Protein AF-A0A0W0TJ72-F1 (afdb_monomer)

Foldseek 3Di:
DFDPLVLLLLQWDADPNATWGWLCSLCVQLVHDSVVLVVLCVVCVVLQPPPQKDFDDPVRCVVCCVVPPPPPPDDDPGGIIIGGLSNLVSSLVRDPDPSSVSSNVSNVVSVVVVVVVVVVVVPDPPPPPPDDDDDDDDDDDDD

Solvent-accessible surface area (backbone atoms only — not comparable to full-atom values): 8816 Å² total; per-residue (Å²): 134,79,74,55,48,66,64,53,54,76,49,54,42,77,55,96,94,34,65,26,32,41,45,62,55,52,13,58,63,44,73,49,55,44,66,58,53,52,48,54,48,72,76,40,56,88,68,55,54,94,77,17,60,42,79,53,52,70,81,68,40,61,77,47,42,83,81,70,56,88,77,67,89,75,69,77,92,64,74,62,45,28,31,23,65,68,28,49,56,45,47,50,75,71,45,79,48,72,60,30,49,56,36,46,51,33,47,53,53,41,57,49,50,55,51,50,53,54,50,53,62,68,68,48,77,83,78,74,82,88,76,87,81,82,88,72,93,83,87,81,88,78,135

Sequence (143 aa):
MNINEFVVEEKIIEIRNKHVIIDSDVAELYNVETKRINEAVGRNPEKFPTGYLIELTQEEWEPLKSQFATSIKGGKTKLPTAFTEKGLYMLATILKSQKATETTLAIIDTFTKVREISRTIKALPQTHKIHQNTRSSCKKQGT

pLDDT: mean 80.37, std 17.27, range [40.59, 96.25]

Radius of gyration: 23.34 Å; Cα contacts (8 Å, |Δi|>4): 118; chains: 1; bounding box: 52×61×76 Å

Secondary structure (DSSP, 8-state):
-PPPHHHHHTT-EEETTEEEEEHHHHHHHHTS-HHHHHHHHHH-GGGS-TTSEEEPPHHHHHHHHHHHTTS-TT--SSPPEEEEHHHHHHHHTT--SHHHHHHHHHHHHHHHHHHHHHHHHHHS-------------------

Structure (mmCIF, N/CA/C/O backbone):
data_AF-A0A0W0TJ72-F1
#
_entry.id   AF-A0A0W0TJ72-F1
#
loop_
_atom_site.group_PDB
_atom_site.id
_atom_site.type_symbol
_atom_site.label_atom_id
_atom_site.label_alt_id
_atom_site.label_comp_id
_atom_site.label_asym_id
_atom_site.label_entity_id
_atom_site.label_seq_id
_atom_site.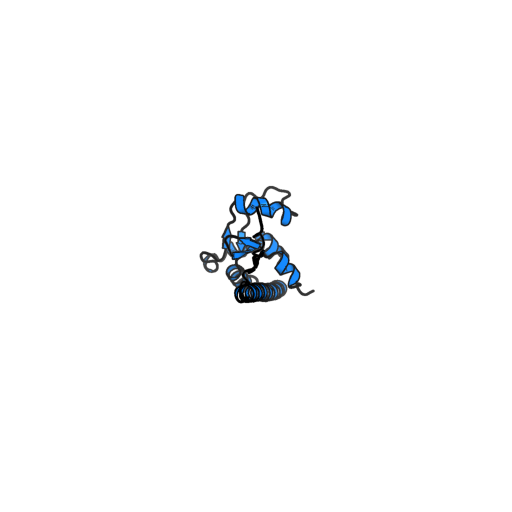pdbx_PDB_ins_code
_atom_site.Cartn_x
_atom_site.Cartn_y
_atom_site.Cartn_z
_atom_site.occupancy
_atom_site.B_iso_or_equiv
_atom_site.auth_seq_id
_atom_site.auth_comp_id
_atom_site.auth_asym_id
_atom_site.auth_atom_id
_atom_site.pdbx_PDB_model_num
ATOM 1 N N . MET A 1 1 ? -7.714 -20.290 0.882 1.00 40.59 1 MET A N 1
ATOM 2 C CA . MET A 1 1 ? -7.820 -19.527 2.144 1.00 40.59 1 MET A CA 1
ATOM 3 C C . MET A 1 1 ? -7.940 -18.065 1.748 1.00 40.59 1 MET A C 1
ATOM 5 O O . MET A 1 1 ? -6.958 -17.484 1.282 1.00 40.59 1 MET A O 1
ATOM 9 N N . ASN A 1 2 ? -9.176 -17.563 1.776 1.00 50.66 2 ASN A N 1
ATOM 10 C CA . ASN A 1 2 ? -9.527 -16.202 1.373 1.00 50.66 2 ASN A CA 1
ATOM 11 C C . ASN A 1 2 ? -8.815 -15.227 2.308 1.00 50.66 2 ASN A C 1
ATOM 13 O O . ASN A 1 2 ? -8.700 -15.489 3.504 1.00 50.66 2 ASN A O 1
ATOM 17 N N . ILE A 1 3 ? -8.270 -14.149 1.761 1.00 59.91 3 ILE A N 1
ATOM 18 C CA . ILE A 1 3 ? -7.669 -13.094 2.575 1.00 59.91 3 ILE A CA 1
ATOM 19 C C . ILE A 1 3 ? -8.803 -12.487 3.397 1.00 59.91 3 ILE A C 1
ATOM 21 O O . ILE A 1 3 ? -9.800 -12.046 2.832 1.00 59.91 3 ILE A O 1
ATOM 25 N N . ASN A 1 4 ? -8.681 -12.539 4.721 1.00 66.12 4 ASN A N 1
ATOM 26 C CA . ASN A 1 4 ? -9.666 -11.954 5.621 1.00 66.12 4 ASN A CA 1
ATOM 27 C C . ASN A 1 4 ? -9.583 -10.427 5.499 1.00 66.12 4 ASN A C 1
ATOM 29 O O . ASN A 1 4 ? -8.500 -9.870 5.668 1.00 66.12 4 ASN A O 1
ATOM 33 N N . GLU A 1 5 ? -10.706 -9.747 5.254 1.00 67.75 5 GLU A N 1
ATOM 34 C CA . GLU A 1 5 ? -10.788 -8.272 5.205 1.00 67.75 5 GLU A CA 1
ATOM 35 C C . GLU A 1 5 ? -10.178 -7.602 6.445 1.00 67.75 5 GLU A C 1
ATOM 37 O O . GLU A 1 5 ? -9.569 -6.540 6.337 1.00 67.75 5 GLU A O 1
ATOM 42 N N . PHE A 1 6 ? -10.270 -8.272 7.597 1.00 73.69 6 PHE A N 1
ATOM 43 C CA . PHE A 1 6 ? -9.659 -7.861 8.860 1.00 73.69 6 PHE A CA 1
ATOM 44 C C . PHE A 1 6 ? -8.136 -7.679 8.758 1.00 73.69 6 PHE A C 1
ATOM 46 O O . PHE A 1 6 ? -7.586 -6.712 9.268 1.00 73.69 6 PHE A O 1
ATOM 53 N N . VAL A 1 7 ? -7.451 -8.566 8.027 1.00 83.44 7 VAL A N 1
ATOM 54 C CA . VAL A 1 7 ? -5.994 -8.481 7.839 1.00 83.44 7 VAL A CA 1
ATOM 55 C C . VAL A 1 7 ? -5.633 -7.260 7.004 1.00 83.44 7 VAL A C 1
ATOM 57 O O . VAL A 1 7 ? -4.580 -6.677 7.207 1.00 83.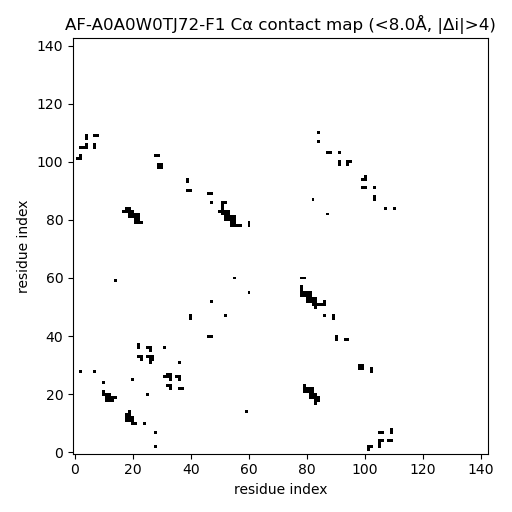44 7 VAL A O 1
ATOM 60 N N . VAL A 1 8 ? -6.488 -6.849 6.066 1.00 86.19 8 VAL A N 1
ATOM 61 C CA . VAL A 1 8 ? -6.244 -5.624 5.298 1.00 86.19 8 VAL A CA 1
ATOM 62 C C . VAL A 1 8 ? -6.427 -4.393 6.182 1.00 86.19 8 VAL A C 1
ATOM 64 O O . VAL A 1 8 ? -5.624 -3.470 6.097 1.00 86.19 8 VAL A O 1
ATOM 67 N N . GLU A 1 9 ? -7.458 -4.382 7.027 1.00 86.19 9 GLU A N 1
ATOM 68 C CA . GLU A 1 9 ? -7.776 -3.256 7.909 1.00 86.19 9 GLU A CA 1
ATOM 69 C C . GLU A 1 9 ? -6.620 -2.923 8.861 1.00 86.19 9 GLU A C 1
ATOM 71 O O . GLU A 1 9 ? -6.232 -1.762 8.957 1.00 86.19 9 GLU A O 1
ATOM 76 N N . GLU A 1 10 ? -5.986 -3.934 9.464 1.00 88.25 10 GLU A N 1
ATOM 77 C CA . GLU A 1 10 ? -4.822 -3.755 10.350 1.00 88.25 10 GLU A CA 1
ATOM 78 C C . GLU A 1 10 ? -3.590 -3.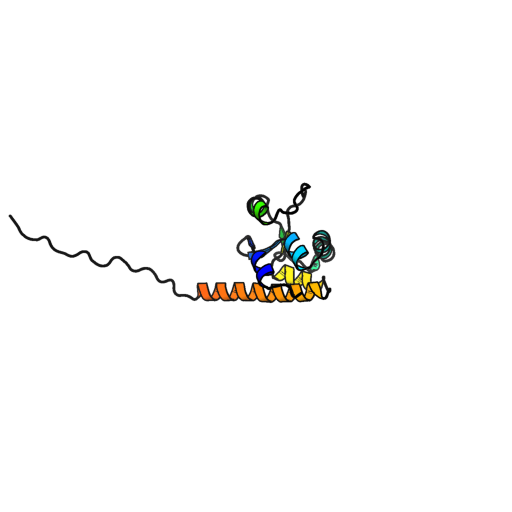157 9.649 1.00 88.25 10 GLU A C 1
ATOM 80 O O . GLU A 1 10 ? -2.699 -2.616 10.302 1.00 88.25 10 GLU A O 1
ATOM 85 N N . LYS A 1 11 ? -3.520 -3.253 8.316 1.00 89.81 11 LYS A N 1
ATOM 86 C CA . LYS A 1 11 ? -2.410 -2.725 7.509 1.00 89.81 11 LYS A CA 1
ATOM 87 C C . LYS A 1 11 ? -2.678 -1.324 6.963 1.00 89.81 11 LYS A C 1
ATOM 89 O O . LYS A 1 11 ? -1.792 -0.735 6.340 1.00 89.81 11 LYS A O 1
ATOM 94 N N . ILE A 1 12 ? -3.886 -0.793 7.154 1.00 90.94 12 ILE A N 1
ATOM 95 C CA . ILE A 1 12 ? -4.226 0.570 6.751 1.00 90.94 12 ILE A CA 1
ATOM 96 C C . ILE A 1 12 ? -3.710 1.541 7.809 1.00 90.94 12 ILE A C 1
ATOM 98 O O . ILE A 1 12 ? -4.058 1.462 8.983 1.00 90.94 12 ILE A O 1
ATOM 102 N N . ILE A 1 13 ? -2.929 2.519 7.361 1.00 91.31 13 ILE A N 1
ATOM 103 C CA . ILE A 1 13 ? -2.449 3.625 8.188 1.00 91.31 13 ILE A CA 1
ATOM 104 C C . ILE A 1 13 ? -2.844 4.964 7.576 1.00 91.31 13 ILE A C 1
ATOM 106 O O . ILE A 1 13 ? -3.083 5.075 6.370 1.00 91.31 13 ILE A O 1
ATOM 110 N N . GLU A 1 14 ? -2.895 6.001 8.405 1.00 91.06 14 GLU A N 1
ATOM 111 C CA . GLU A 1 14 ? -3.170 7.362 7.959 1.00 91.06 14 GLU A CA 1
ATOM 112 C C . GLU A 1 14 ? -1.869 8.162 7.836 1.00 91.06 14 GLU A C 1
ATOM 114 O O . GLU A 1 14 ? -1.172 8.405 8.818 1.00 91.06 14 GLU A O 1
ATOM 119 N N . ILE A 1 15 ? -1.544 8.592 6.615 1.00 90.94 15 ILE A N 1
ATOM 120 C CA . ILE A 1 15 ? -0.394 9.454 6.320 1.00 90.94 15 ILE A CA 1
ATOM 121 C C . ILE A 1 15 ? -0.888 10.657 5.528 1.00 90.94 15 ILE A C 1
ATOM 123 O O . ILE A 1 15 ? -1.506 10.507 4.472 1.00 90.94 15 ILE A O 1
ATOM 127 N N . ARG A 1 16 ? -0.611 11.868 6.028 1.00 91.12 16 ARG A N 1
ATOM 128 C CA . ARG A 1 16 ? -1.028 13.137 5.399 1.00 91.12 16 ARG A CA 1
ATOM 129 C C . ARG A 1 16 ? -2.526 13.149 5.045 1.00 91.12 16 ARG A C 1
ATOM 131 O O . ARG A 1 16 ? -2.903 13.514 3.929 1.00 91.12 16 ARG A O 1
ATOM 138 N N . ASN A 1 17 ? -3.370 12.717 5.986 1.00 89.25 17 ASN A N 1
ATOM 139 C CA . ASN A 1 17 ? -4.829 12.595 5.851 1.00 89.25 17 ASN A CA 1
ATOM 140 C C . ASN A 1 17 ? -5.288 11.640 4.732 1.00 89.25 17 ASN A C 1
ATOM 142 O O . ASN A 1 17 ? -6.359 11.814 4.139 1.00 89.25 17 ASN A O 1
ATOM 146 N N . LYS A 1 18 ? -4.460 10.650 4.387 1.00 91.00 18 LYS A N 1
ATOM 147 C CA . LYS A 1 18 ? -4.777 9.611 3.407 1.00 91.00 18 LYS A CA 1
ATOM 148 C C . LYS A 1 18 ? -4.584 8.241 4.034 1.00 91.00 18 LYS A C 1
ATOM 150 O O . LYS A 1 18 ? -3.531 7.961 4.596 1.00 91.00 18 LYS A O 1
ATOM 155 N N . HIS A 1 19 ? -5.582 7.385 3.854 1.00 93.00 19 HIS A N 1
ATOM 156 C CA . HIS A 1 19 ? -5.466 5.960 4.133 1.00 93.00 19 HIS A CA 1
ATOM 157 C C . HIS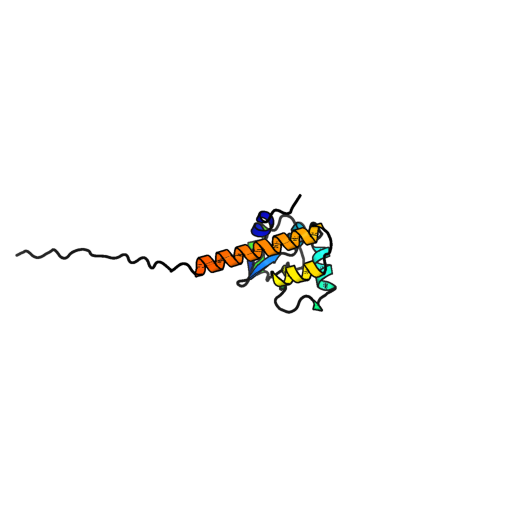 A 1 19 ? -4.539 5.326 3.095 1.00 93.00 19 HIS A C 1
ATOM 159 O O . HIS A 1 19 ? -4.762 5.468 1.884 1.00 93.00 19 HIS A O 1
ATOM 165 N N . VAL A 1 20 ? -3.488 4.667 3.568 1.00 93.94 20 VAL A N 1
ATOM 166 C CA . VAL A 1 20 ? -2.455 4.049 2.738 1.00 93.94 20 VAL A CA 1
ATOM 167 C C . VAL A 1 20 ? -2.000 2.715 3.325 1.00 93.94 20 VAL A C 1
ATOM 169 O O . VAL A 1 20 ? -2.216 2.451 4.504 1.00 93.94 20 VAL A O 1
ATOM 172 N N . ILE A 1 21 ? -1.358 1.888 2.498 1.00 93.62 21 ILE A N 1
ATOM 173 C CA . ILE A 1 21 ? -0.714 0.631 2.909 1.00 93.62 21 ILE A CA 1
ATOM 174 C C . ILE A 1 21 ? 0.760 0.667 2.487 1.00 93.62 21 ILE A C 1
ATOM 176 O O . ILE A 1 21 ? 1.073 1.080 1.368 1.00 93.62 21 ILE A O 1
ATOM 180 N N . ILE A 1 22 ? 1.673 0.245 3.362 1.00 93.12 22 ILE A N 1
ATOM 181 C CA . ILE A 1 22 ? 3.117 0.207 3.085 1.00 93.12 22 ILE A CA 1
ATOM 182 C C . ILE A 1 22 ? 3.466 -0.888 2.065 1.00 93.12 22 ILE A C 1
ATOM 184 O O . ILE A 1 22 ? 2.860 -1.956 2.062 1.00 93.12 22 ILE A O 1
ATOM 188 N N . ASP A 1 23 ? 4.477 -0.659 1.222 1.00 91.81 23 ASP A N 1
ATOM 189 C CA . ASP A 1 23 ? 4.963 -1.610 0.211 1.00 91.81 23 ASP A CA 1
ATOM 190 C C . ASP A 1 23 ? 5.225 -3.028 0.750 1.00 91.81 23 ASP A C 1
ATOM 192 O O . ASP A 1 23 ? 4.906 -4.010 0.076 1.00 91.81 23 ASP A O 1
ATOM 196 N N . SER A 1 24 ? 5.765 -3.156 1.963 1.00 88.94 24 SER A N 1
ATOM 197 C CA . SER A 1 24 ? 5.967 -4.443 2.632 1.00 88.94 24 SER A CA 1
ATOM 198 C C . SER A 1 24 ? 4.663 -5.156 2.968 1.00 88.94 24 SER A C 1
ATOM 200 O O . SER A 1 24 ? 4.567 -6.356 2.728 1.00 88.94 24 SER A O 1
ATOM 202 N N . ASP A 1 25 ? 3.660 -4.434 3.461 1.00 91.06 25 ASP A N 1
ATOM 203 C CA . ASP A 1 25 ? 2.364 -5.018 3.806 1.00 91.06 25 ASP A CA 1
ATOM 204 C C . ASP A 1 25 ? 1.561 -5.354 2.549 1.00 91.06 25 ASP A C 1
ATOM 206 O O . ASP A 1 25 ? 0.941 -6.409 2.471 1.00 91.06 25 ASP A O 1
ATOM 210 N N . VAL A 1 26 ? 1.638 -4.520 1.504 1.00 91.62 26 VAL A N 1
ATOM 211 C CA . VAL A 1 26 ? 1.082 -4.862 0.186 1.00 91.62 26 VAL A CA 1
ATOM 212 C C . VAL A 1 26 ? 1.709 -6.157 -0.329 1.00 91.62 26 VAL A C 1
ATOM 214 O O . VAL A 1 26 ? 1.004 -7.035 -0.819 1.00 91.62 26 VAL A O 1
ATOM 217 N N . ALA A 1 27 ? 3.025 -6.309 -0.206 1.00 90.75 27 ALA A N 1
ATOM 218 C CA . ALA A 1 27 ? 3.714 -7.518 -0.636 1.00 90.75 27 ALA A CA 1
ATOM 219 C C . ALA A 1 27 ? 3.250 -8.760 0.147 1.00 90.75 27 ALA A C 1
ATOM 221 O O . ALA A 1 27 ? 2.954 -9.789 -0.464 1.00 90.75 27 ALA A O 1
ATOM 222 N N . GLU A 1 28 ? 3.102 -8.638 1.469 1.00 89.69 28 GLU A N 1
ATOM 223 C CA . GLU A 1 28 ? 2.558 -9.684 2.342 1.00 89.69 28 GLU A CA 1
ATOM 224 C C . GLU A 1 28 ? 1.129 -10.077 1.929 1.00 89.69 28 GLU A C 1
ATOM 226 O O . GLU A 1 28 ? 0.851 -11.253 1.687 1.00 89.69 28 GLU A O 1
ATOM 231 N N . LEU A 1 29 ? 0.244 -9.093 1.741 1.00 89.69 29 LEU A N 1
ATOM 232 C CA . LEU A 1 29 ? -1.148 -9.301 1.334 1.00 89.69 29 LEU A CA 1
ATOM 233 C C . LEU A 1 29 ? -1.269 -9.993 -0.035 1.00 89.69 29 LEU A C 1
ATOM 235 O O . LEU A 1 29 ? -2.174 -10.802 -0.257 1.00 89.69 29 LEU A O 1
ATOM 239 N N . TYR A 1 30 ? -0.366 -9.683 -0.967 1.00 89.69 30 TYR A N 1
ATOM 240 C CA . TYR A 1 30 ? -0.315 -10.294 -2.300 1.00 89.69 30 TYR A CA 1
ATOM 241 C C . TYR A 1 30 ? 0.472 -11.616 -2.321 1.00 89.69 30 TYR A C 1
ATOM 243 O O . TYR A 1 30 ? 0.494 -12.290 -3.354 1.00 89.69 30 TYR A O 1
ATOM 251 N N . ASN A 1 31 ? 1.088 -12.004 -1.199 1.00 89.75 31 ASN A N 1
ATOM 252 C CA . ASN A 1 31 ? 1.989 -13.148 -1.070 1.00 89.75 31 ASN A CA 1
ATOM 253 C C . ASN A 1 31 ? 3.127 -13.125 -2.111 1.00 89.75 31 ASN A C 1
ATOM 255 O O . ASN A 1 31 ? 3.383 -14.106 -2.814 1.00 89.75 31 ASN A O 1
ATOM 259 N N . VAL A 1 32 ? 3.782 -11.971 -2.238 1.00 89.94 32 VAL A N 1
ATOM 260 C CA . VAL A 1 32 ? 4.935 -11.739 -3.118 1.00 89.94 32 VAL A CA 1
ATOM 261 C C . VAL A 1 32 ? 6.035 -11.002 -2.361 1.00 89.94 32 VAL A C 1
ATOM 263 O O . VAL A 1 32 ? 5.817 -10.451 -1.289 1.00 89.94 32 VAL A O 1
ATOM 266 N N . GLU A 1 33 ? 7.238 -10.948 -2.924 1.00 90.31 33 GLU A N 1
ATOM 267 C CA . GLU A 1 33 ? 8.311 -10.140 -2.345 1.00 90.31 33 GLU A CA 1
ATOM 268 C C . GLU A 1 33 ? 8.062 -8.638 -2.546 1.00 90.31 33 GLU A C 1
ATOM 270 O O . GLU A 1 33 ? 7.624 -8.207 -3.616 1.00 90.31 33 GLU A O 1
ATOM 275 N N . THR A 1 34 ? 8.460 -7.805 -1.577 1.00 90.38 34 THR A N 1
ATOM 276 C CA . THR A 1 34 ? 8.411 -6.333 -1.705 1.00 90.38 34 THR A CA 1
ATOM 277 C C . THR A 1 34 ? 9.169 -5.838 -2.936 1.00 90.38 34 THR A C 1
ATOM 279 O O . THR A 1 34 ? 8.735 -4.911 -3.619 1.00 90.38 34 THR A O 1
ATOM 282 N N . LYS A 1 35 ? 10.267 -6.514 -3.296 1.00 89.69 35 LYS A N 1
ATOM 283 C CA . LYS A 1 35 ? 11.003 -6.245 -4.535 1.00 89.69 35 LYS A CA 1
ATOM 284 C C . LYS A 1 35 ? 10.103 -6.366 -5.769 1.00 89.69 35 LYS A C 1
ATOM 286 O O . LYS A 1 35 ? 10.177 -5.517 -6.651 1.00 89.69 35 LYS A O 1
ATOM 291 N N . ARG A 1 36 ? 9.215 -7.365 -5.822 1.00 91.69 36 ARG A N 1
ATOM 292 C CA . ARG A 1 36 ? 8.309 -7.581 -6.958 1.00 91.69 36 ARG A CA 1
ATOM 293 C C . ARG A 1 36 ? 7.293 -6.451 -7.112 1.00 91.69 36 ARG A C 1
ATOM 295 O O . ARG A 1 36 ? 6.990 -6.084 -8.250 1.00 91.69 36 ARG A O 1
ATOM 302 N N . ILE A 1 37 ? 6.809 -5.906 -5.993 1.00 93.25 37 ILE A N 1
ATOM 303 C CA . ILE A 1 37 ? 5.942 -4.719 -5.956 1.00 93.25 37 ILE A CA 1
ATOM 304 C C . ILE A 1 37 ? 6.694 -3.506 -6.513 1.00 93.25 37 ILE A C 1
ATOM 306 O O . ILE A 1 37 ? 6.230 -2.866 -7.456 1.00 93.25 37 ILE A O 1
ATOM 310 N N . ASN A 1 38 ? 7.898 -3.247 -6.003 1.00 92.19 38 ASN A N 1
ATOM 311 C CA . ASN A 1 38 ? 8.713 -2.104 -6.418 1.00 92.19 38 ASN A CA 1
ATOM 312 C C . ASN A 1 38 ? 9.142 -2.193 -7.892 1.00 92.19 38 ASN A C 1
ATOM 314 O O . ASN A 1 38 ? 9.131 -1.190 -8.601 1.00 92.19 38 ASN A O 1
ATOM 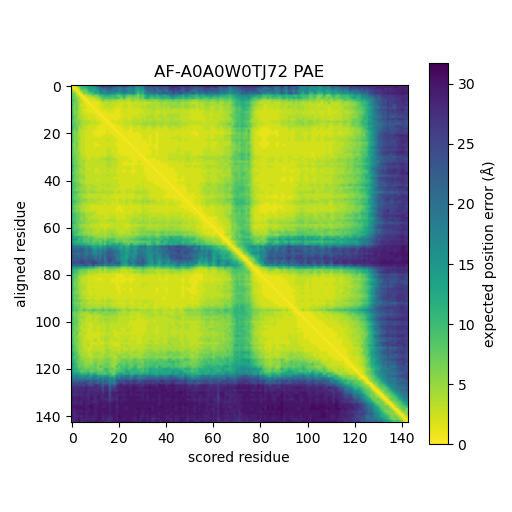318 N N . GLU A 1 39 ? 9.437 -3.392 -8.397 1.00 94.00 39 GLU A N 1
ATOM 319 C CA . GLU A 1 39 ? 9.669 -3.621 -9.825 1.00 94.00 39 GLU A CA 1
ATOM 320 C C . GLU A 1 39 ? 8.422 -3.364 -10.678 1.00 94.00 39 GLU A C 1
ATOM 322 O O . GLU A 1 39 ? 8.539 -2.850 -11.789 1.00 94.00 39 GLU A O 1
ATOM 327 N N . ALA A 1 40 ? 7.231 -3.747 -10.204 1.00 94.75 40 ALA A N 1
ATOM 328 C CA . ALA A 1 40 ? 5.986 -3.495 -10.925 1.00 94.75 40 ALA A CA 1
ATOM 329 C C . ALA A 1 40 ? 5.732 -1.989 -11.070 1.00 94.75 40 ALA A C 1
ATOM 331 O O . ALA A 1 40 ? 5.399 -1.536 -12.163 1.00 94.75 40 ALA A O 1
ATOM 332 N N . VAL A 1 41 ? 5.970 -1.221 -10.005 1.00 94.94 41 VAL A N 1
ATOM 333 C CA . VAL A 1 41 ? 5.907 0.245 -10.030 1.00 94.94 41 VAL A CA 1
ATOM 334 C C . VAL A 1 41 ? 6.967 0.827 -10.963 1.00 94.94 41 VAL A C 1
ATOM 336 O O . VAL A 1 41 ? 6.636 1.582 -11.873 1.00 94.94 41 VAL A O 1
ATOM 339 N N . GLY A 1 42 ? 8.232 0.436 -10.790 1.00 94.25 42 GLY A N 1
ATOM 340 C CA . GLY A 1 42 ? 9.349 0.987 -11.559 1.00 94.25 42 GLY A CA 1
ATOM 341 C C . GLY A 1 42 ? 9.283 0.694 -13.061 1.00 94.25 42 GLY A C 1
ATOM 342 O O . GLY A 1 42 ? 9.768 1.492 -13.854 1.00 94.25 42 GLY A O 1
ATOM 343 N N . ARG A 1 43 ? 8.662 -0.423 -13.467 1.00 96.25 43 ARG A N 1
ATOM 344 C CA . ARG A 1 43 ? 8.445 -0.767 -14.884 1.00 96.25 43 ARG A CA 1
ATOM 345 C C . ARG A 1 43 ? 7.246 -0.058 -15.522 1.00 96.25 43 ARG A C 1
ATOM 347 O O . ARG A 1 43 ? 7.138 -0.105 -16.740 1.00 96.25 43 ARG A O 1
ATOM 354 N N . ASN A 1 44 ? 6.346 0.530 -14.732 1.00 96.00 44 ASN A N 1
ATOM 355 C CA . ASN A 1 44 ? 5.107 1.142 -15.227 1.00 96.00 44 ASN A CA 1
ATOM 356 C C . ASN A 1 44 ? 4.881 2.540 -14.610 1.00 96.00 44 ASN A C 1
ATOM 358 O O . ASN A 1 44 ? 3.822 2.773 -14.019 1.00 96.00 44 ASN A O 1
ATOM 362 N N . PRO A 1 45 ? 5.854 3.470 -14.664 1.00 94.88 45 PRO A N 1
ATOM 363 C CA . PRO A 1 45 ? 5.733 4.777 -14.012 1.00 94.88 45 PRO A CA 1
ATOM 364 C C . PRO A 1 45 ? 4.526 5.591 -14.511 1.00 94.88 45 PRO A C 1
ATOM 366 O O . PRO A 1 45 ? 3.905 6.312 -13.735 1.00 94.88 45 PRO A O 1
ATOM 369 N N . GLU A 1 46 ? 4.131 5.429 -15.775 1.00 95.56 46 GLU A N 1
ATOM 370 C CA . GLU A 1 46 ? 2.974 6.087 -16.390 1.00 95.56 46 GLU A CA 1
ATOM 371 C C . GLU A 1 46 ? 1.637 5.726 -15.725 1.00 95.56 46 GLU A C 1
ATOM 373 O O . GLU A 1 46 ? 0.677 6.494 -15.795 1.00 95.56 46 GLU A O 1
ATOM 378 N N . LYS A 1 47 ? 1.574 4.576 -15.041 1.00 94.62 47 LYS A N 1
ATOM 379 C CA . LYS A 1 47 ? 0.395 4.125 -14.291 1.00 94.62 47 LYS A CA 1
ATOM 380 C C . LYS A 1 47 ? 0.299 4.723 -12.892 1.00 94.62 47 LYS A C 1
ATOM 382 O O . LYS A 1 47 ? -0.754 4.603 -12.273 1.00 94.62 47 LYS A O 1
ATOM 387 N N . PHE A 1 48 ? 1.355 5.358 -12.385 1.00 96.19 48 PHE A N 1
ATOM 388 C CA . PHE A 1 48 ? 1.404 5.909 -11.029 1.00 96.19 48 PHE A CA 1
ATOM 389 C C . PHE A 1 48 ? 1.637 7.424 -11.065 1.00 96.19 48 PHE A C 1
ATOM 391 O O . PHE A 1 48 ? 2.718 7.894 -10.705 1.00 96.19 48 PHE A O 1
ATOM 398 N N . PRO A 1 49 ? 0.634 8.219 -11.481 1.00 95.38 49 PRO A N 1
ATOM 399 C CA . PRO A 1 49 ? 0.757 9.669 -11.459 1.00 95.38 49 PRO A CA 1
ATOM 400 C C . PRO A 1 49 ? 0.817 10.203 -10.019 1.00 95.38 49 PRO A C 1
ATOM 402 O O . PRO A 1 49 ? 0.572 9.492 -9.036 1.00 95.38 49 PRO A O 1
ATOM 405 N N . THR A 1 50 ? 1.122 11.494 -9.888 1.00 93.62 50 THR A N 1
ATOM 406 C CA . THR A 1 50 ? 1.278 12.166 -8.594 1.00 93.62 50 THR A CA 1
ATOM 407 C C . THR A 1 50 ? 0.108 11.887 -7.650 1.00 93.62 50 THR A C 1
ATOM 409 O O . THR A 1 50 ? -1.063 12.059 -7.991 1.00 93.62 50 THR A O 1
ATOM 412 N N . GLY A 1 51 ? 0.437 11.473 -6.426 1.00 93.06 51 GLY A N 1
ATOM 413 C CA . GLY A 1 51 ? -0.532 11.203 -5.368 1.00 93.06 51 GLY A CA 1
ATOM 414 C C . GLY A 1 51 ? -1.057 9.769 -5.305 1.00 93.06 51 GLY A C 1
ATOM 415 O O . GLY A 1 51 ? -1.868 9.504 -4.421 1.00 93.06 51 GLY A O 1
ATOM 416 N N . TYR A 1 52 ? -0.608 8.865 -6.183 1.00 95.56 52 TYR A N 1
ATOM 417 C CA . TYR A 1 52 ? -0.915 7.428 -6.108 1.00 95.56 52 TYR A CA 1
ATOM 418 C C . TYR A 1 52 ? 0.004 6.708 -5.122 1.00 95.56 52 TYR A C 1
ATOM 420 O O . TYR A 1 52 ? -0.434 5.821 -4.387 1.00 95.56 52 TYR A O 1
ATOM 428 N N . LEU A 1 53 ? 1.258 7.145 -5.093 1.00 95.25 53 LEU A N 1
ATOM 429 C CA . LEU A 1 53 ? 2.300 6.691 -4.191 1.00 95.25 53 LEU A CA 1
ATOM 430 C C . LEU A 1 53 ? 2.725 7.859 -3.306 1.00 95.25 53 LEU A C 1
ATOM 432 O O . LEU A 1 53 ? 2.686 9.019 -3.730 1.00 95.25 53 LEU A O 1
ATOM 436 N N . ILE A 1 54 ? 3.117 7.546 -2.080 1.00 94.19 54 ILE A N 1
ATOM 437 C CA . ILE A 1 54 ? 3.671 8.497 -1.124 1.00 94.19 54 ILE A CA 1
ATOM 438 C C . ILE A 1 54 ? 4.999 7.926 -0.652 1.00 94.19 54 ILE A C 1
ATOM 440 O O . ILE A 1 54 ? 5.040 6.864 -0.036 1.00 94.19 54 ILE A O 1
ATOM 444 N N . GLU A 1 55 ? 6.088 8.626 -0.946 1.00 90.88 55 GLU A N 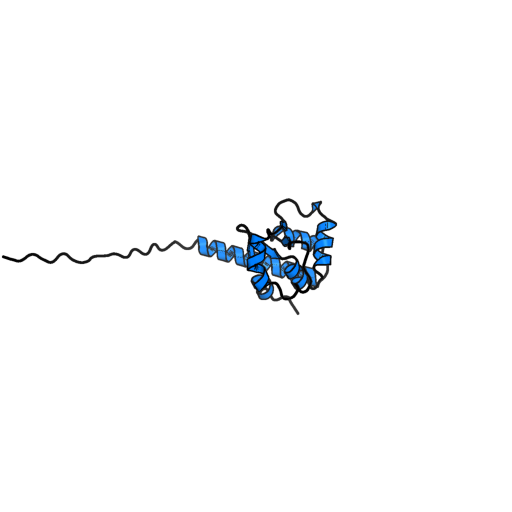1
ATOM 445 C CA . GLU A 1 55 ? 7.360 8.347 -0.290 1.00 90.88 55 GLU A CA 1
ATOM 446 C C . GLU A 1 55 ? 7.318 8.954 1.114 1.00 90.88 55 GLU A C 1
ATOM 448 O O . GLU A 1 55 ? 7.053 10.150 1.291 1.00 90.88 55 GLU A O 1
ATOM 453 N N . LEU A 1 56 ? 7.518 8.092 2.107 1.00 89.00 56 LEU A N 1
ATOM 454 C CA . LEU A 1 56 ? 7.554 8.463 3.514 1.00 89.00 56 LEU A CA 1
ATOM 455 C C . LEU A 1 56 ? 8.806 9.271 3.825 1.00 89.00 56 LEU A C 1
ATOM 457 O O . LEU A 1 56 ? 9.886 8.953 3.326 1.00 89.00 56 LEU A O 1
ATOM 461 N N . THR A 1 57 ? 8.681 10.276 4.690 1.00 89.25 57 THR A N 1
ATOM 462 C CA . THR A 1 57 ? 9.849 10.901 5.318 1.00 89.25 57 THR A CA 1
ATOM 463 C C . THR A 1 57 ? 10.366 10.034 6.463 1.00 89.25 57 THR A C 1
ATOM 465 O O . THR A 1 57 ? 9.680 9.137 6.960 1.00 89.25 57 THR A O 1
ATOM 468 N N . GLN A 1 58 ? 11.592 10.302 6.913 1.00 84.94 58 GLN A N 1
ATOM 469 C CA . GLN A 1 58 ? 12.131 9.616 8.084 1.00 84.94 58 GLN A CA 1
ATOM 470 C C . GLN A 1 58 ? 11.262 9.867 9.325 1.00 84.94 58 GLN A C 1
ATOM 472 O O . GLN A 1 58 ? 10.972 8.926 10.053 1.00 84.94 58 GLN A O 1
ATOM 477 N N . GLU A 1 59 ? 10.786 11.097 9.517 1.00 86.56 59 GLU A N 1
ATOM 478 C CA . GLU A 1 59 ? 9.905 11.476 10.630 1.00 86.56 59 GLU A CA 1
ATOM 479 C C . GLU A 1 59 ? 8.570 10.723 10.610 1.00 86.56 59 GLU A C 1
ATOM 481 O O . GLU A 1 59 ? 8.090 10.302 11.658 1.00 86.56 59 GLU A O 1
ATOM 486 N N . GLU A 1 60 ? 7.991 10.506 9.424 1.00 88.06 60 GLU A N 1
ATOM 487 C CA . GLU A 1 60 ? 6.768 9.710 9.270 1.00 88.06 60 GLU A CA 1
ATOM 488 C C . GLU A 1 60 ? 7.036 8.212 9.498 1.00 88.06 60 GLU A C 1
ATOM 490 O O . GLU A 1 60 ? 6.160 7.490 9.967 1.00 88.06 60 GLU A O 1
ATOM 495 N N . TRP A 1 61 ? 8.245 7.732 9.188 1.00 85.62 61 TRP A N 1
ATOM 496 C CA . TRP A 1 61 ? 8.598 6.315 9.277 1.00 85.62 61 TRP A CA 1
ATOM 497 C C . TRP A 1 61 ? 9.060 5.858 10.666 1.00 85.62 61 TRP A C 1
ATOM 499 O O . TRP A 1 61 ? 8.718 4.750 11.077 1.00 85.62 61 TRP A O 1
ATOM 509 N N . GLU A 1 62 ? 9.822 6.671 11.406 1.00 82.75 62 GLU A N 1
ATOM 510 C CA . GLU A 1 62 ? 10.323 6.308 12.743 1.00 82.75 62 GLU A CA 1
ATOM 511 C C . GLU A 1 62 ? 9.242 5.761 13.699 1.00 82.75 62 GLU A C 1
ATOM 513 O O . GLU A 1 62 ? 9.465 4.685 14.261 1.00 82.75 62 GLU A O 1
ATOM 518 N N . PRO A 1 63 ? 8.065 6.399 13.875 1.00 82.25 63 PRO A N 1
ATOM 519 C CA . PRO A 1 63 ? 7.038 5.877 14.779 1.00 82.25 63 PRO A CA 1
ATOM 520 C C . PRO A 1 63 ? 6.393 4.579 14.271 1.00 82.25 63 PRO A C 1
ATOM 522 O O . PRO A 1 63 ? 5.913 3.780 15.071 1.00 82.25 63 PRO A O 1
ATOM 525 N N . LEU A 1 64 ? 6.399 4.348 12.954 1.00 79.06 64 LEU A N 1
ATOM 526 C CA . LEU A 1 64 ? 5.808 3.168 12.322 1.00 79.06 64 LEU A CA 1
ATOM 527 C C . LEU A 1 64 ? 6.744 1.952 12.394 1.00 79.06 64 LEU A C 1
ATOM 529 O O . LEU A 1 64 ? 6.278 0.812 12.403 1.00 79.06 64 LEU A O 1
ATOM 533 N N . LYS A 1 65 ? 8.064 2.154 12.513 1.00 71.69 65 LYS A N 1
ATOM 534 C CA . LYS A 1 65 ? 9.036 1.048 12.568 1.00 71.69 65 LYS A CA 1
ATOM 535 C C . LYS A 1 65 ? 8.684 0.002 13.622 1.00 71.69 65 LYS A C 1
ATOM 537 O O . LYS A 1 65 ? 8.788 -1.179 13.331 1.00 71.69 65 LYS A O 1
ATOM 542 N N . SER A 1 66 ? 8.263 0.393 14.822 1.00 68.25 66 SER A N 1
ATOM 543 C CA . SER A 1 66 ? 7.968 -0.567 15.899 1.00 68.25 66 SER A CA 1
ATOM 544 C C . SER A 1 66 ? 6.779 -1.486 15.593 1.00 68.25 66 SER A C 1
ATOM 546 O O . SER A 1 66 ? 6.730 -2.595 16.118 1.00 68.25 66 SER A O 1
ATOM 548 N N . GLN A 1 67 ? 5.858 -1.052 14.729 1.00 67.19 67 GLN A N 1
ATOM 549 C CA . GLN A 1 67 ? 4.649 -1.794 14.362 1.00 67.19 67 GLN A CA 1
ATOM 550 C C . GLN A 1 67 ? 4.874 -2.715 13.157 1.00 67.19 67 GLN A C 1
ATOM 552 O O . GLN A 1 67 ? 4.329 -3.812 13.112 1.00 67.19 67 GLN A O 1
ATOM 557 N N . PHE A 1 68 ? 5.720 -2.303 12.208 1.00 66.38 68 PHE A N 1
ATOM 558 C CA . PHE A 1 68 ? 5.899 -3.012 10.932 1.00 66.38 68 PHE A CA 1
ATOM 559 C C . PHE A 1 68 ? 7.275 -3.696 10.786 1.00 66.38 68 PHE A C 1
ATOM 561 O O . PHE A 1 68 ? 7.514 -4.437 9.830 1.00 66.38 68 PHE A O 1
ATOM 568 N N . ALA A 1 69 ? 8.216 -3.491 11.719 1.00 53.16 69 ALA A N 1
ATOM 569 C CA . ALA A 1 69 ? 9.564 -4.061 11.647 1.00 53.16 69 ALA A CA 1
ATOM 570 C C . ALA A 1 69 ? 9.679 -5.446 12.302 1.00 53.16 69 ALA A C 1
ATOM 572 O O . ALA A 1 69 ? 10.361 -5.617 13.309 1.00 53.16 69 ALA A O 1
ATOM 573 N N . THR A 1 70 ? 9.137 -6.481 11.663 1.00 46.88 70 THR A N 1
ATOM 574 C CA . THR A 1 70 ? 9.655 -7.853 11.859 1.00 46.88 70 THR A CA 1
ATOM 575 C C . THR A 1 70 ? 10.787 -8.180 10.868 1.00 46.88 70 THR A C 1
ATOM 577 O O . THR A 1 70 ? 11.519 -9.148 11.057 1.00 46.88 70 THR A O 1
ATOM 580 N N . SER A 1 71 ? 11.012 -7.340 9.845 1.00 46.94 71 SER A N 1
ATOM 581 C CA . SER A 1 71 ? 12.015 -7.570 8.788 1.00 46.94 71 SER A CA 1
ATOM 582 C C . SER A 1 71 ? 12.870 -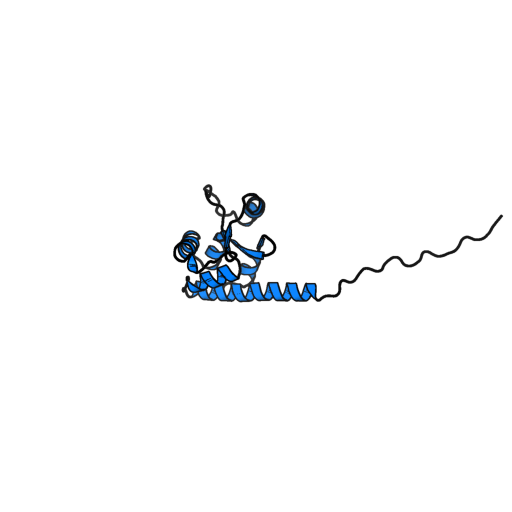6.331 8.468 1.00 46.94 71 SER A C 1
ATOM 584 O O . SER A 1 71 ? 13.011 -5.905 7.322 1.00 46.94 71 SER A O 1
ATOM 586 N N . ILE A 1 72 ? 13.458 -5.717 9.501 1.00 50.22 72 ILE A N 1
ATOM 587 C CA . ILE A 1 72 ? 14.555 -4.738 9.342 1.00 50.22 72 ILE A CA 1
ATOM 588 C C . ILE A 1 72 ? 15.824 -5.277 10.02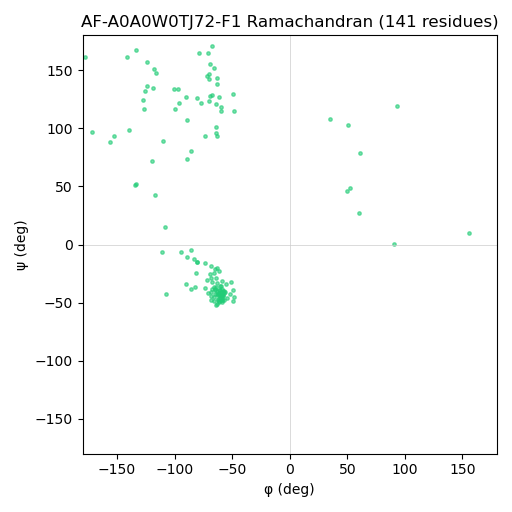0 1.00 50.22 72 ILE A C 1
ATOM 590 O O . ILE A 1 72 ? 16.548 -4.571 10.711 1.00 50.22 72 ILE A O 1
ATOM 594 N N . LYS A 1 73 ? 16.122 -6.566 9.835 1.00 42.22 73 LYS A N 1
ATOM 595 C CA . LYS A 1 73 ? 17.464 -7.104 10.094 1.00 42.22 73 LYS A CA 1
ATOM 596 C C . LYS A 1 73 ? 18.297 -6.896 8.829 1.00 42.22 73 LYS A C 1
ATOM 598 O O . LYS A 1 73 ? 18.396 -7.801 8.013 1.00 42.22 73 LYS A O 1
ATOM 603 N N . GLY A 1 74 ? 18.819 -5.685 8.620 1.00 49.25 74 GLY A N 1
ATOM 604 C CA . GLY A 1 74 ? 19.722 -5.447 7.483 1.00 49.25 74 GLY A CA 1
ATOM 605 C C . GLY A 1 74 ? 19.841 -4.029 6.932 1.00 49.25 74 GLY A C 1
ATOM 606 O O . GLY A 1 74 ? 20.442 -3.882 5.879 1.00 49.25 74 GLY A O 1
ATOM 607 N N . GLY A 1 75 ? 19.292 -3.000 7.592 1.00 51.31 75 GLY A N 1
ATOM 608 C CA . GLY A 1 75 ? 19.502 -1.606 7.177 1.00 51.31 75 GLY A CA 1
ATOM 609 C C . GLY A 1 75 ? 18.982 -1.315 5.767 1.00 51.31 75 GLY A C 1
ATOM 610 O O . GLY A 1 75 ? 19.749 -1.229 4.813 1.00 51.31 75 GLY A O 1
ATOM 611 N N . LYS A 1 76 ? 17.665 -1.136 5.612 1.00 52.53 76 LYS A N 1
ATOM 612 C CA . LYS A 1 76 ? 17.122 -0.621 4.347 1.00 52.53 76 LYS A CA 1
ATOM 613 C C . LYS A 1 76 ? 17.737 0.761 4.076 1.00 52.53 76 LYS A C 1
ATOM 615 O O . LYS A 1 76 ? 17.509 1.688 4.844 1.00 52.53 76 LYS A O 1
ATOM 620 N N . THR A 1 77 ? 18.476 0.907 2.975 1.00 58.22 77 THR A N 1
ATOM 621 C CA . THR A 1 77 ? 19.013 2.199 2.498 1.00 58.22 77 THR A CA 1
ATOM 622 C C . THR A 1 77 ? 17.906 3.143 2.009 1.00 58.22 77 THR A C 1
ATOM 624 O O . THR A 1 77 ? 18.127 4.344 1.900 1.00 58.22 77 THR A O 1
ATOM 627 N N . LYS A 1 78 ? 16.709 2.616 1.710 1.00 70.81 78 LYS A N 1
ATOM 628 C CA . LYS A 1 78 ? 15.585 3.370 1.143 1.00 70.81 78 LYS A CA 1
ATOM 629 C C . LYS A 1 78 ? 14.367 3.343 2.071 1.00 70.81 78 LYS A C 1
ATOM 631 O O . LYS A 1 78 ? 14.001 2.281 2.579 1.00 70.81 78 LYS A O 1
ATOM 636 N N . LEU A 1 79 ? 13.745 4.509 2.255 1.00 84.12 79 LEU A N 1
ATOM 637 C CA . LEU A 1 79 ? 12.473 4.655 2.964 1.00 84.12 79 LEU A CA 1
ATOM 638 C C . LEU A 1 79 ? 11.355 3.907 2.213 1.00 84.12 79 LEU A C 1
ATOM 640 O O . LEU A 1 79 ? 11.372 3.863 0.977 1.00 84.12 79 LEU A O 1
ATOM 644 N N . PRO A 1 80 ? 10.411 3.282 2.935 1.00 87.62 80 PRO A N 1
ATOM 645 C CA . PRO A 1 80 ? 9.323 2.551 2.305 1.00 87.62 80 PRO A CA 1
ATOM 646 C C . PRO A 1 80 ? 8.394 3.481 1.519 1.00 87.62 80 PRO A C 1
ATOM 648 O O . PRO A 1 80 ? 8.236 4.662 1.829 1.00 87.62 80 PRO A O 1
ATOM 651 N N . THR A 1 81 ? 7.763 2.922 0.489 1.00 91.88 81 THR A N 1
ATOM 652 C CA . THR A 1 81 ? 6.723 3.612 -0.283 1.00 91.88 81 THR A CA 1
ATOM 653 C C . THR A 1 81 ? 5.353 3.198 0.235 1.00 91.88 81 THR A C 1
ATOM 655 O O . THR A 1 81 ? 5.095 2.013 0.426 1.00 91.88 81 THR A O 1
ATOM 658 N N . ALA A 1 82 ? 4.466 4.163 0.445 1.00 94.19 82 ALA A N 1
ATOM 659 C CA . ALA A 1 82 ? 3.085 3.920 0.826 1.00 94.19 82 ALA A CA 1
ATOM 660 C C . ALA A 1 82 ? 2.158 4.046 -0.391 1.00 94.19 82 ALA A C 1
ATOM 662 O O . ALA A 1 82 ? 2.239 4.996 -1.175 1.00 94.19 82 ALA A O 1
ATOM 663 N N . PHE A 1 83 ? 1.257 3.083 -0.543 1.00 95.69 83 PHE A N 1
ATOM 664 C CA . PHE A 1 83 ? 0.273 3.021 -1.612 1.00 95.69 83 PHE A CA 1
ATOM 665 C C . PHE A 1 83 ? -1.047 3.602 -1.130 1.00 95.69 83 PHE A C 1
ATOM 667 O O . PHE A 1 83 ? -1.647 3.111 -0.177 1.00 95.69 83 PHE A O 1
ATOM 674 N N . THR A 1 84 ? -1.529 4.628 -1.825 1.00 95.31 84 THR A N 1
ATOM 675 C CA . THR A 1 84 ? -2.919 5.067 -1.665 1.00 95.31 84 THR A CA 1
ATOM 676 C C . THR A 1 84 ? -3.868 4.046 -2.277 1.00 95.31 84 THR A C 1
ATOM 678 O O . THR A 1 84 ? -3.467 3.251 -3.123 1.00 95.31 84 THR A O 1
ATOM 681 N N . GLU A 1 85 ? -5.153 4.134 -1.948 1.00 93.06 85 GLU A N 1
ATOM 682 C CA . GLU A 1 85 ? -6.200 3.331 -2.590 1.00 93.06 85 GLU A CA 1
ATOM 683 C C . GL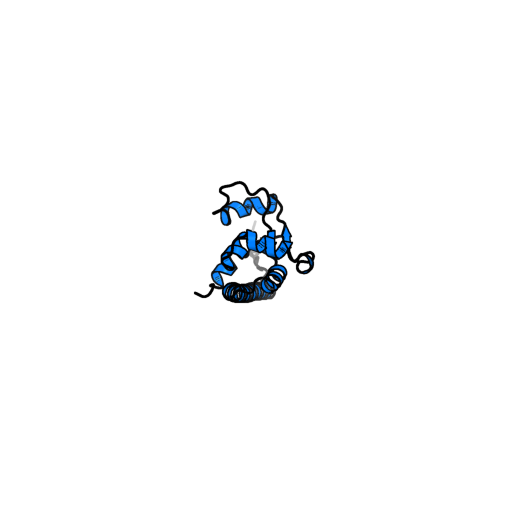U A 1 85 ? -6.113 3.347 -4.126 1.00 93.06 85 GLU A C 1
ATOM 685 O O . GLU A 1 85 ? -6.120 2.300 -4.768 1.00 93.06 85 GLU A O 1
ATOM 690 N N . LYS A 1 86 ? -5.920 4.529 -4.728 1.00 94.44 86 LYS A N 1
ATOM 691 C CA . LYS A 1 86 ? -5.756 4.655 -6.184 1.00 94.44 86 LYS A CA 1
ATOM 692 C C . LYS A 1 86 ? -4.484 3.958 -6.678 1.00 94.44 86 LYS A C 1
ATOM 694 O O . LYS A 1 86 ? -4.496 3.326 -7.730 1.00 94.44 86 LYS A O 1
ATOM 699 N N . GLY A 1 87 ? -3.396 4.040 -5.912 1.00 95.31 87 GLY A N 1
ATOM 700 C CA . GLY A 1 87 ? -2.156 3.306 -6.177 1.00 95.31 87 GLY A CA 1
ATOM 701 C C . GLY A 1 87 ? -2.351 1.790 -6.146 1.00 95.31 87 GLY A C 1
ATOM 702 O O . GLY A 1 87 ? -1.875 1.095 -7.042 1.00 95.31 87 GLY A O 1
ATOM 703 N N . LEU A 1 88 ? -3.104 1.282 -5.167 1.00 94.31 88 LEU A N 1
ATOM 704 C CA . LEU A 1 88 ? -3.445 -0.139 -5.050 1.00 94.31 88 LEU A CA 1
ATOM 705 C C . LEU A 1 88 ? -4.283 -0.610 -6.245 1.00 94.31 88 LEU A C 1
ATOM 707 O O . LEU A 1 88 ? -4.021 -1.678 -6.796 1.00 94.31 88 LEU A O 1
ATOM 711 N N . TYR A 1 89 ? -5.222 0.215 -6.714 1.00 93.69 89 TYR A N 1
ATOM 712 C CA . TYR A 1 89 ? -6.009 -0.093 -7.911 1.00 93.69 89 TYR A CA 1
ATOM 713 C C . TYR A 1 89 ? -5.127 -0.218 -9.150 1.00 93.69 89 TYR A C 1
ATOM 715 O O . TYR A 1 89 ? -5.289 -1.149 -9.938 1.00 93.69 89 TYR A O 1
ATOM 723 N N . MET A 1 90 ? -4.141 0.669 -9.304 1.00 95.56 90 MET A N 1
ATOM 724 C CA . MET A 1 90 ? -3.210 0.580 -10.427 1.00 95.56 90 MET A CA 1
ATOM 725 C C . MET A 1 90 ? -2.306 -0.639 -10.338 1.00 95.56 90 MET A C 1
ATOM 727 O O . MET A 1 90 ? -2.074 -1.300 -11.353 1.00 95.56 90 MET A O 1
ATOM 731 N N . LEU A 1 91 ? -1.863 -0.998 -9.135 1.00 94.12 91 LEU A N 1
ATOM 732 C CA . LEU A 1 91 ? -1.071 -2.200 -8.906 1.00 94.12 91 LEU A CA 1
ATOM 733 C C . LEU A 1 91 ? -1.831 -3.478 -9.304 1.00 94.12 91 LEU A C 1
ATOM 735 O O . LEU A 1 91 ? -1.254 -4.353 -9.954 1.00 94.12 91 LEU A O 1
ATOM 739 N N . ALA A 1 92 ? -3.135 -3.549 -9.036 1.00 91.94 92 ALA A N 1
ATOM 740 C CA . ALA A 1 92 ? -4.000 -4.653 -9.463 1.00 91.94 92 ALA A CA 1
ATOM 741 C C . ALA A 1 92 ? -4.158 -4.770 -10.994 1.00 91.94 92 ALA A C 1
ATOM 743 O O . ALA A 1 92 ? -4.476 -5.831 -11.549 1.00 91.94 92 ALA A O 1
ATOM 744 N N . THR A 1 93 ? -3.897 -3.689 -11.738 1.00 93.62 93 THR A N 1
ATOM 745 C CA . THR A 1 93 ? -3.831 -3.763 -13.207 1.00 93.62 93 THR A CA 1
ATOM 746 C C . THR A 1 93 ? -2.561 -4.450 -13.710 1.00 93.62 93 THR A C 1
ATOM 748 O O . THR A 1 93 ? -2.517 -4.852 -14.870 1.00 93.62 93 THR A O 1
ATOM 751 N N . ILE A 1 94 ? -1.544 -4.597 -12.858 1.00 93.62 94 ILE A N 1
ATOM 752 C CA . ILE A 1 94 ? -0.224 -5.131 -13.209 1.00 93.62 94 ILE A CA 1
ATOM 753 C C . ILE A 1 94 ? -0.042 -6.542 -12.638 1.00 93.62 94 ILE A C 1
ATOM 755 O O . ILE A 1 94 ? 0.452 -7.430 -13.331 1.00 93.62 94 ILE A O 1
ATOM 759 N N . LEU A 1 95 ? -0.456 -6.774 -11.389 1.00 90.88 95 LEU A N 1
ATOM 760 C CA . LEU A 1 95 ? -0.372 -8.080 -10.735 1.00 90.88 95 LEU A CA 1
ATOM 761 C C . LEU A 1 95 ? -1.643 -8.890 -11.007 1.00 90.88 95 LEU A C 1
ATOM 763 O O . LEU A 1 95 ? -2.705 -8.593 -10.474 1.00 90.88 95 LEU A O 1
ATOM 767 N N . LYS A 1 96 ? -1.528 -9.917 -11.858 1.00 87.19 96 LYS A N 1
ATOM 768 C CA . LYS A 1 96 ? -2.666 -10.689 -12.393 1.00 87.19 96 LYS A CA 1
ATOM 769 C C . LYS A 1 96 ? -2.817 -12.108 -11.840 1.00 87.19 96 LYS A C 1
ATOM 771 O O . LYS A 1 96 ? -3.532 -12.912 -12.426 1.00 87.19 96 LYS A O 1
ATOM 776 N N . SER A 1 97 ? -2.148 -12.452 -10.739 1.00 90.31 97 SER A N 1
ATOM 777 C CA . SER A 1 97 ? -2.356 -13.771 -10.128 1.00 90.31 97 SER A CA 1
ATOM 778 C C . SER A 1 97 ? -3.754 -13.873 -9.503 1.00 90.31 97 SER A C 1
ATOM 780 O O . SER A 1 97 ? -4.353 -12.865 -9.115 1.00 90.31 97 SER A O 1
ATOM 782 N N . GLN A 1 98 ? -4.274 -15.098 -9.374 1.00 88.12 98 GLN A N 1
ATOM 783 C CA . GLN A 1 98 ? -5.543 -15.345 -8.682 1.00 88.12 98 GLN A CA 1
ATOM 784 C C . GLN A 1 98 ? -5.511 -14.761 -7.262 1.00 88.12 98 GLN A C 1
ATOM 786 O O . GLN A 1 98 ? -6.406 -14.012 -6.879 1.00 88.12 98 GLN A O 1
ATOM 791 N N . LYS A 1 99 ? -4.414 -15.005 -6.531 1.00 87.06 99 LYS A N 1
ATOM 792 C CA . LYS A 1 99 ? -4.203 -14.461 -5.188 1.00 87.06 99 LYS A CA 1
ATOM 793 C C . LYS A 1 99 ? -4.234 -12.931 -5.174 1.00 87.06 99 LYS A C 1
ATOM 795 O O . LYS A 1 99 ? -4.964 -12.366 -4.377 1.00 87.06 99 LYS A O 1
ATOM 800 N N . ALA A 1 100 ? -3.519 -12.274 -6.091 1.00 87.94 100 ALA A N 1
ATOM 801 C CA . ALA A 1 100 ? -3.496 -10.814 -6.206 1.00 87.94 100 ALA A CA 1
ATOM 802 C C . ALA A 1 100 ? -4.887 -10.221 -6.472 1.00 87.94 100 ALA A C 1
ATOM 804 O O . ALA A 1 100 ? -5.219 -9.148 -5.970 1.00 87.94 100 ALA A O 1
ATOM 805 N N . THR A 1 101 ? -5.705 -10.927 -7.252 1.00 89.81 101 THR A N 1
ATOM 806 C CA . THR A 1 101 ? -7.070 -10.505 -7.573 1.00 89.81 101 THR A CA 1
ATOM 807 C C . THR A 1 101 ? -7.958 -10.579 -6.332 1.00 89.81 101 THR A C 1
ATOM 809 O O . THR A 1 101 ? -8.611 -9.595 -5.999 1.00 89.81 101 THR A O 1
ATOM 812 N N . GLU A 1 102 ? -7.919 -11.694 -5.596 1.00 89.81 102 GLU A N 1
ATOM 813 C CA . GLU A 1 102 ? -8.617 -11.843 -4.310 1.00 89.81 102 GLU A CA 1
ATOM 814 C C . GLU A 1 102 ? -8.174 -10.773 -3.298 1.00 89.81 102 GLU A C 1
ATOM 816 O O . GLU A 1 102 ? -9.015 -10.146 -2.656 1.00 89.81 102 GLU A O 1
ATOM 821 N N . THR A 1 103 ? -6.865 -10.505 -3.201 1.00 88.88 103 THR A N 1
ATOM 822 C CA . THR A 1 103 ? -6.323 -9.439 -2.346 1.00 88.88 103 THR A CA 1
ATOM 823 C C . THR A 1 103 ? -6.871 -8.074 -2.736 1.00 88.88 103 THR A C 1
ATOM 825 O O . THR A 1 103 ? -7.242 -7.280 -1.878 1.00 88.88 103 THR A O 1
ATOM 828 N N . THR A 1 104 ? -6.912 -7.786 -4.037 1.00 89.62 104 THR A N 1
ATOM 829 C CA . THR A 1 104 ? -7.394 -6.503 -4.553 1.00 89.62 104 THR A CA 1
ATOM 830 C C . THR A 1 104 ? -8.847 -6.272 -4.164 1.00 89.62 104 THR A C 1
ATOM 832 O O . THR A 1 104 ? -9.184 -5.172 -3.736 1.00 89.62 104 THR A O 1
ATOM 835 N N . LEU A 1 105 ? -9.694 -7.296 -4.298 1.00 90.50 105 LEU A N 1
ATOM 836 C CA . LEU A 1 105 ? -11.103 -7.209 -3.921 1.00 90.50 105 LEU A CA 1
ATOM 837 C C . LEU A 1 105 ? -11.248 -6.920 -2.424 1.00 90.50 105 LEU A C 1
ATOM 839 O O . LEU A 1 105 ? -11.890 -5.938 -2.067 1.00 90.50 105 LEU A O 1
ATOM 843 N N . ALA A 1 106 ? -10.540 -7.667 -1.571 1.00 90.25 106 ALA A N 1
ATOM 844 C CA . ALA A 1 106 ? -10.537 -7.416 -0.129 1.00 90.25 106 ALA A CA 1
ATOM 845 C C . ALA A 1 106 ? -10.068 -5.988 0.211 1.00 90.25 106 ALA A C 1
ATOM 847 O O . ALA A 1 106 ? -10.654 -5.323 1.058 1.00 90.25 106 ALA A O 1
ATOM 848 N N . ILE A 1 107 ? -9.048 -5.477 -0.486 1.00 89.94 107 ILE A N 1
ATOM 849 C CA . ILE A 1 107 ? -8.597 -4.088 -0.340 1.00 89.94 107 ILE A CA 1
ATOM 850 C C . ILE A 1 107 ? -9.701 -3.099 -0.720 1.00 89.94 107 ILE A C 1
ATOM 852 O O . ILE A 1 107 ? -9.972 -2.174 0.042 1.00 89.94 107 ILE A O 1
ATOM 856 N N . ILE A 1 108 ? -10.346 -3.270 -1.874 1.00 89.06 108 ILE A N 1
ATOM 857 C CA . ILE A 1 108 ? -11.432 -2.385 -2.318 1.00 89.06 108 ILE A CA 1
ATOM 858 C C . ILE A 1 108 ? -12.558 -2.346 -1.278 1.00 89.06 108 ILE A C 1
ATOM 860 O O . ILE A 1 108 ? -13.005 -1.256 -0.902 1.00 89.06 108 ILE A O 1
ATOM 864 N N . ASP A 1 109 ? -12.981 -3.512 -0.797 1.00 90.62 109 ASP A N 1
ATOM 865 C CA . ASP A 1 109 ? -14.096 -3.638 0.138 1.00 90.62 109 ASP A CA 1
ATOM 866 C C . ASP A 1 109 ? -13.759 -2.997 1.493 1.00 90.62 109 ASP A C 1
ATOM 868 O O . ASP A 1 109 ? -14.536 -2.183 2.005 1.00 90.62 109 ASP A O 1
ATOM 872 N N . THR A 1 110 ? -12.560 -3.246 2.033 1.00 90.31 110 THR A N 1
ATOM 873 C CA . THR A 1 110 ? -12.103 -2.632 3.289 1.00 90.31 110 THR A CA 1
ATOM 874 C C . THR A 1 110 ? -12.006 -1.107 3.177 1.00 90.31 110 THR A C 1
ATOM 876 O O . THR A 1 110 ? -12.542 -0.390 4.023 1.00 90.31 110 THR A O 1
ATOM 879 N N . PHE A 1 111 ? -11.395 -0.568 2.116 1.00 88.69 111 PHE A N 1
ATOM 880 C CA . PHE A 1 111 ? -11.306 0.889 1.931 1.00 88.69 111 PHE A CA 1
ATOM 881 C C . PHE A 1 111 ? -12.685 1.548 1.763 1.00 88.69 111 PHE A C 1
ATOM 883 O O . PHE A 1 111 ? -12.899 2.678 2.220 1.00 88.69 111 PHE A O 1
ATOM 890 N N . THR A 1 112 ? -13.639 0.849 1.144 1.00 88.94 112 THR A N 1
ATOM 891 C CA . THR A 1 112 ? -15.024 1.321 1.013 1.00 88.94 112 THR A CA 1
ATOM 892 C C . THR A 1 112 ? -15.703 1.408 2.378 1.00 88.94 112 THR A C 1
ATOM 894 O O . THR A 1 112 ? -16.226 2.470 2.727 1.00 88.94 112 THR A O 1
ATOM 897 N N . LYS A 1 113 ? -15.596 0.356 3.198 1.00 87.81 113 LYS A N 1
ATOM 898 C CA . LYS A 1 113 ? -16.136 0.319 4.568 1.00 87.81 113 LYS A CA 1
ATOM 899 C C . LYS A 1 113 ? -15.561 1.428 5.448 1.00 87.81 113 LYS A C 1
ATOM 901 O O . LYS A 1 113 ? -16.316 2.161 6.087 1.00 87.81 113 LYS A O 1
ATOM 906 N N . VAL A 1 114 ? -14.241 1.627 5.419 1.00 86.25 114 VAL A N 1
ATOM 907 C CA . VAL A 1 114 ? -13.569 2.705 6.170 1.00 86.25 114 VAL A CA 1
ATOM 908 C C . VAL A 1 114 ? -14.142 4.080 5.797 1.00 86.25 114 VAL A C 1
ATOM 910 O O . VAL A 1 114 ? -14.411 4.918 6.664 1.00 86.25 114 VAL A O 1
ATOM 913 N N . ARG A 1 115 ? -14.404 4.324 4.506 1.00 86.44 115 ARG A N 1
ATOM 914 C CA . ARG A 1 115 ? -15.011 5.580 4.035 1.00 86.44 115 ARG A CA 1
ATOM 915 C C . ARG A 1 115 ? -16.463 5.741 4.467 1.00 86.44 115 ARG A C 1
ATOM 917 O O . ARG A 1 115 ? -16.857 6.855 4.813 1.00 86.44 115 ARG A O 1
ATOM 924 N N . GLU A 1 116 ? -17.258 4.679 4.424 1.00 88.25 116 GLU A N 1
ATOM 925 C CA . GLU A 1 116 ? -18.654 4.703 4.869 1.00 88.25 116 GLU A CA 1
ATOM 926 C C . GLU A 1 116 ? -18.755 5.028 6.355 1.00 88.25 116 GLU A C 1
ATOM 928 O O . GLU A 1 116 ? -19.487 5.942 6.733 1.00 88.25 116 GLU A O 1
ATOM 933 N N . ILE A 1 117 ? -17.943 4.372 7.184 1.00 86.00 117 ILE A N 1
ATOM 934 C CA . ILE A 1 117 ? -17.865 4.649 8.621 1.00 86.00 117 ILE A CA 1
ATOM 935 C C . ILE A 1 117 ? -17.468 6.111 8.858 1.00 86.00 117 ILE A C 1
ATOM 937 O O . ILE A 1 117 ? -18.142 6.823 9.603 1.00 86.00 117 ILE A O 1
ATOM 941 N N . SER A 1 118 ? -16.433 6.603 8.166 1.00 84.25 118 SER A N 1
ATOM 942 C CA . SER A 1 118 ? -15.993 8.001 8.276 1.00 84.25 118 SER A CA 1
ATOM 943 C C . SER A 1 118 ? -17.097 9.001 7.903 1.00 84.25 118 SER A C 1
ATOM 945 O O . SER A 1 118 ? -17.248 10.038 8.553 1.00 84.25 118 SER A O 1
ATOM 947 N N . ARG A 1 119 ? -17.908 8.700 6.879 1.00 85.50 119 ARG A N 1
ATOM 948 C CA . ARG A 1 119 ? -19.062 9.528 6.484 1.00 85.50 119 ARG A CA 1
ATOM 949 C C . ARG A 1 119 ? -20.167 9.497 7.533 1.00 85.50 119 ARG A C 1
ATOM 951 O O . ARG A 1 119 ? -20.680 10.558 7.879 1.00 85.50 119 ARG A O 1
ATOM 958 N N . THR A 1 120 ? -20.494 8.322 8.062 1.00 85.81 120 THR A N 1
ATOM 959 C CA . THR A 1 120 ? -21.507 8.158 9.112 1.00 85.81 120 THR A CA 1
ATOM 960 C C . THR A 1 120 ? -21.123 8.929 10.370 1.00 85.81 120 THR A C 1
ATOM 962 O O . THR A 1 120 ? -21.937 9.687 10.887 1.00 85.81 120 THR A O 1
ATOM 965 N N . ILE A 1 121 ? -19.864 8.833 10.813 1.00 84.00 121 ILE A N 1
ATOM 966 C CA . ILE A 1 121 ? -19.355 9.586 11.971 1.00 84.00 121 ILE A CA 1
ATOM 967 C C . ILE A 1 121 ? -19.482 11.099 11.747 1.00 84.00 121 ILE A C 1
ATOM 969 O O . ILE A 1 121 ? -19.892 11.820 12.651 1.00 84.00 121 ILE A O 1
ATOM 973 N N . LYS A 1 122 ? -19.180 11.591 10.539 1.00 82.25 122 LYS A N 1
ATOM 974 C CA . LYS A 1 122 ? -19.328 13.016 10.192 1.00 82.25 122 LYS A CA 1
ATOM 975 C C . LYS A 1 122 ? -20.785 13.481 10.122 1.00 82.25 122 LYS A C 1
ATOM 977 O O . LYS A 1 122 ? -21.042 14.659 10.345 1.00 82.25 122 LYS A O 1
ATOM 982 N N . ALA A 1 123 ? -21.712 12.588 9.781 1.00 80.56 123 ALA A N 1
ATOM 983 C CA . ALA A 1 123 ? -23.139 12.888 9.685 1.00 80.56 123 ALA A CA 1
ATOM 984 C C . ALA A 1 123 ? -23.851 12.887 11.049 1.00 80.56 123 ALA A C 1
ATOM 986 O O . ALA A 1 123 ? -24.970 13.392 11.148 1.00 80.56 123 ALA A O 1
ATOM 987 N N . LEU A 1 124 ? -23.226 12.343 12.101 1.00 77.00 124 LEU A N 1
ATOM 988 C CA . LEU A 1 124 ? -23.775 12.413 13.450 1.00 77.00 124 LEU A CA 1
ATOM 989 C C . LEU A 1 124 ? -23.753 13.870 13.944 1.00 77.00 124 LEU A C 1
ATOM 991 O O . LEU A 1 124 ? -22.706 14.521 13.896 1.00 77.00 124 LEU A O 1
ATOM 995 N N . PRO A 1 125 ? -24.881 14.404 14.446 1.00 76.50 125 PRO A N 1
ATOM 996 C CA . PRO A 1 125 ? -24.894 15.737 15.025 1.00 76.50 125 PRO A CA 1
ATOM 997 C C . PRO A 1 125 ? -23.947 15.769 16.227 1.00 76.50 125 PRO A C 1
ATOM 999 O O . PRO A 1 125 ? -24.060 14.949 17.140 1.00 76.50 125 PRO A O 1
ATOM 1002 N N . GLN A 1 126 ? -23.010 16.723 16.240 1.00 64.69 126 GLN A N 1
ATOM 1003 C CA . GLN A 1 126 ? -22.158 16.948 17.405 1.00 64.69 126 GLN A CA 1
ATOM 1004 C C . GLN A 1 126 ? -23.046 17.394 18.566 1.00 64.69 126 GLN A C 1
ATOM 1006 O O . GLN A 1 126 ? -23.462 18.554 18.632 1.00 64.69 126 GLN A O 1
ATOM 1011 N N . THR A 1 127 ? -23.361 16.475 19.479 1.00 60.94 127 THR A N 1
ATOM 1012 C CA . THR A 1 127 ? -24.058 16.815 20.716 1.00 60.94 127 THR A CA 1
ATOM 1013 C C . THR A 1 127 ? -23.140 17.721 21.529 1.00 60.94 127 THR A C 1
ATOM 1015 O O . THR A 1 127 ? -22.255 17.251 22.246 1.00 60.94 127 THR A O 1
ATOM 1018 N N . HIS A 1 128 ? -23.329 19.034 21.408 1.00 59.88 128 HIS A N 1
ATOM 1019 C CA . HIS A 1 128 ? -22.764 19.985 22.350 1.00 59.88 128 HIS A CA 1
ATOM 1020 C C . HIS A 1 128 ? -23.342 19.624 23.717 1.00 59.88 128 HIS A C 1
ATOM 1022 O O . HIS A 1 128 ? -24.555 19.686 23.917 1.00 59.88 128 HIS A O 1
ATOM 1028 N N . LYS A 1 129 ? -22.489 19.194 24.652 1.00 49.72 129 LYS A N 1
ATOM 1029 C CA . LYS A 1 129 ? -22.894 19.002 26.045 1.00 49.72 129 LYS A CA 1
ATOM 1030 C C . LYS A 1 129 ? -23.301 20.362 26.611 1.00 49.72 129 LYS A C 1
ATOM 1032 O O . LYS A 1 129 ? -22.462 21.112 27.099 1.00 49.72 129 LYS A O 1
ATOM 1037 N N . ILE A 1 130 ? -24.591 20.678 26.553 1.00 54.38 130 ILE A N 1
ATOM 1038 C CA . ILE A 1 130 ? -25.184 21.751 27.346 1.00 54.38 130 ILE A CA 1
ATOM 1039 C C . ILE A 1 130 ? -25.256 21.225 28.777 1.00 54.38 130 ILE A C 1
ATOM 1041 O O . ILE A 1 130 ? -26.202 20.552 29.166 1.00 54.38 130 ILE A O 1
ATOM 1045 N N . HIS A 1 131 ? -24.230 21.513 29.565 1.00 50.59 131 HIS A N 1
ATOM 1046 C CA . HIS A 1 131 ? -24.321 21.438 31.014 1.00 50.59 131 HIS A CA 1
ATOM 1047 C C . HIS A 1 131 ? -23.568 22.620 31.600 1.00 50.59 131 HIS A C 1
ATOM 1049 O O . HIS A 1 131 ? -22.355 22.539 31.725 1.00 50.59 131 HIS A O 1
ATOM 1055 N N . GLN A 1 132 ? -24.301 23.676 31.970 1.00 40.84 132 GLN A N 1
ATOM 1056 C CA . GLN A 1 132 ? -24.347 24.186 33.347 1.00 40.84 132 GLN A CA 1
ATOM 1057 C C . GLN A 1 132 ? -25.705 24.870 33.563 1.00 40.84 132 GLN A C 1
ATOM 1059 O O . GLN A 1 132 ? -25.886 26.043 33.251 1.00 40.84 132 GLN A O 1
ATOM 1064 N N . ASN A 1 133 ? -26.675 24.110 34.076 1.00 43.56 133 ASN A N 1
ATOM 1065 C CA . ASN A 1 133 ? -27.901 24.670 34.629 1.00 43.56 133 ASN A CA 1
ATOM 1066 C C . ASN A 1 133 ? -27.679 24.939 36.125 1.00 43.56 133 ASN A C 1
ATOM 1068 O O . ASN A 1 133 ? -27.277 24.044 36.867 1.00 43.56 133 ASN A O 1
ATOM 1072 N N . THR A 1 134 ? -27.969 26.176 36.528 1.00 48.97 134 THR A N 1
ATOM 1073 C CA . THR A 1 134 ? -28.558 26.574 37.819 1.00 48.97 134 THR A CA 1
ATOM 1074 C C . THR A 1 134 ? -27.929 26.049 39.116 1.00 48.97 134 THR A C 1
ATOM 1076 O O . THR A 1 134 ? -28.278 24.979 39.611 1.00 48.97 134 THR A O 1
ATOM 1079 N N . ARG A 1 135 ? -27.167 26.917 39.796 1.00 42.62 135 ARG A N 1
ATOM 1080 C CA . ARG A 1 135 ? -27.226 27.019 41.264 1.00 42.62 135 ARG A CA 1
ATOM 1081 C C . ARG A 1 135 ? -27.873 28.347 41.658 1.00 42.62 135 ARG A C 1
ATOM 1083 O O . ARG A 1 135 ? -27.220 29.374 41.768 1.00 42.62 135 ARG A O 1
ATOM 1090 N N . SER A 1 136 ? -29.194 28.270 41.761 1.00 44.31 136 SER A N 1
ATOM 1091 C CA . SER A 1 136 ? -30.025 28.767 42.861 1.00 44.31 136 SER A CA 1
ATOM 1092 C C . SER A 1 136 ? -29.596 30.060 43.570 1.00 44.31 136 SER A C 1
ATOM 1094 O O . SER A 1 136 ? -28.727 30.067 44.440 1.00 44.31 136 SER A O 1
ATOM 1096 N N . SER A 1 137 ? -30.363 31.119 43.309 1.00 45.56 137 SER A N 1
ATOM 1097 C CA . SER A 1 137 ? -30.700 32.156 44.284 1.00 45.56 137 SER A CA 1
ATOM 1098 C C . SER A 1 137 ? -31.175 31.535 45.603 1.00 45.56 137 SER A C 1
ATOM 1100 O O . SER A 1 137 ? -32.236 30.921 45.622 1.00 45.56 137 SER A O 1
ATOM 1102 N N . CYS A 1 138 ? -30.433 31.725 46.698 1.00 47.94 138 CYS A N 1
ATOM 1103 C CA . CYS A 1 138 ? -30.995 31.977 48.033 1.00 47.94 138 CYS A CA 1
ATOM 1104 C C . CYS A 1 138 ? -29.884 32.354 49.030 1.00 47.94 138 CYS A C 1
ATOM 1106 O O . CYS A 1 138 ? -29.227 31.492 49.605 1.00 47.94 138 CYS A O 1
ATOM 1108 N N . LYS A 1 139 ? -29.685 33.657 49.243 1.00 44.56 139 LYS A N 1
ATOM 1109 C CA . LYS A 1 139 ? -29.286 34.232 50.538 1.00 44.56 139 LYS A CA 1
ATOM 1110 C C . LYS A 1 139 ? -29.720 35.699 50.558 1.00 44.56 139 LYS A C 1
ATOM 1112 O O . LYS A 1 139 ? -28.995 36.601 50.156 1.00 44.56 139 LYS A O 1
ATOM 1117 N N . LYS A 1 140 ? -30.961 35.913 50.993 1.00 48.47 140 LYS A N 1
ATOM 1118 C CA . LYS A 1 140 ? -31.379 37.120 51.710 1.00 48.47 140 LYS A CA 1
ATOM 1119 C C . LYS A 1 140 ? -31.844 36.681 53.096 1.00 48.47 140 LYS A C 1
ATOM 1121 O O . LYS A 1 140 ? -32.396 35.589 53.216 1.00 48.47 140 LYS A O 1
ATOM 1126 N N . GLN A 1 141 ? -31.679 37.600 54.050 1.00 42.94 141 GLN A N 1
ATOM 1127 C CA . GLN A 1 141 ? -31.886 37.534 55.508 1.00 42.94 141 GLN A CA 1
ATOM 1128 C C . GLN A 1 141 ? -30.595 37.156 56.256 1.00 42.94 141 GLN A C 1
ATOM 1130 O O . GLN A 1 141 ? -30.028 36.103 55.996 1.00 42.94 141 GLN A O 1
ATOM 1135 N N . GLY A 1 142 ? -30.048 37.975 57.153 1.00 44.81 142 GLY A N 1
ATOM 1136 C CA . GLY A 1 142 ? -30.472 39.273 57.682 1.00 44.81 142 GLY A CA 1
ATOM 1137 C C . GLY A 1 142 ? -29.420 39.793 58.675 1.00 44.81 142 GLY A C 1
ATOM 1138 O O . GLY A 1 142 ? -28.602 38.998 59.126 1.00 44.81 142 GLY A O 1
ATOM 1139 N N . THR A 1 143 ? -29.479 41.110 58.919 1.00 46.91 143 THR A N 1
ATOM 1140 C CA . THR A 1 143 ? -29.003 41.886 60.093 1.00 46.91 143 THR A CA 1
ATOM 1141 C C . THR A 1 143 ? -27.658 41.547 60.723 1.00 46.91 143 THR A C 1
ATOM 1143 O O . THR A 1 143 ? -27.562 40.487 61.377 1.00 46.91 143 THR A O 1
#

Mean predicted aligned error: 10.44 Å

InterPro domains:
  IPR018873 KilA-N, DNA-binding domain [PF10543] (10-94)

Organism: Legionella erythra (NCBI:txid448)

Nearest PDB structures (foldseek):
  7pmh-assembly1_A  TM=2.881E-01  e=1.084E+00  Gallus gallus